Protein AF-A0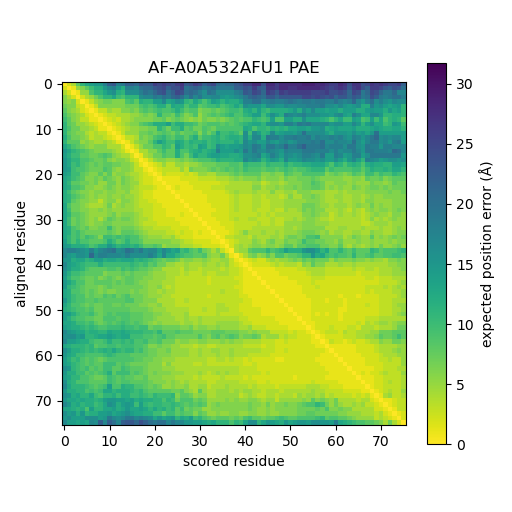A532AFU1-F1 (afdb_monomer)

Sequence (76 aa):
PVNKREYGPGQHGQRRKGKLSDFGLQLRAKQKLKGHYGDVSEKQFRKVYEEADRRKGDTSENLIGLLESRLDAVVY

Mean predicted aligned error: 7.51 Å

Structure (mmCIF, N/CA/C/O backbone):
data_AF-A0A532AFU1-F1
#
_entry.id   AF-A0A532AFU1-F1
#
loop_
_atom_site.group_PDB
_atom_site.id
_atom_site.type_symbol
_atom_site.label_atom_id
_atom_site.label_alt_id
_atom_site.label_comp_id
_atom_site.label_asym_id
_atom_site.label_entity_id
_atom_site.label_seq_id
_atom_site.pdbx_PDB_ins_code
_atom_site.Cartn_x
_atom_site.Cartn_y
_atom_site.Cartn_z
_atom_site.occupancy
_atom_site.B_iso_or_equiv
_atom_site.auth_seq_id
_atom_site.auth_comp_id
_atom_site.auth_asym_id
_atom_site.auth_atom_id
_atom_site.pdbx_PDB_model_num
ATOM 1 N N . PRO A 1 1 ? 13.196 -6.520 -24.212 1.00 49.66 1 PRO A N 1
ATOM 2 C CA . PRO A 1 1 ? 14.415 -6.821 -23.421 1.00 49.66 1 PRO A CA 1
ATOM 3 C C . PRO A 1 1 ? 14.141 -6.697 -21.912 1.00 49.66 1 PRO A C 1
ATOM 5 O O . PRO A 1 1 ? 13.961 -5.593 -21.407 1.00 49.66 1 PRO A O 1
ATOM 8 N N . VAL A 1 2 ? 14.049 -7.832 -21.211 1.00 58.34 2 VAL A N 1
ATOM 9 C CA . VAL A 1 2 ? 13.831 -7.865 -19.755 1.00 58.34 2 VAL A CA 1
ATOM 10 C C . VAL A 1 2 ? 15.052 -7.262 -19.061 1.00 58.34 2 VAL A C 1
ATOM 12 O O . VAL A 1 2 ? 16.191 -7.654 -19.314 1.00 58.34 2 VAL A O 1
ATOM 15 N N . ASN A 1 3 ? 14.819 -6.249 -18.235 1.00 67.19 3 ASN A N 1
ATOM 16 C CA . ASN A 1 3 ? 15.870 -5.494 -17.572 1.00 67.19 3 ASN A CA 1
ATOM 17 C C . ASN A 1 3 ? 16.517 -6.364 -16.475 1.00 67.19 3 ASN A C 1
ATOM 19 O O . ASN A 1 3 ? 15.899 -6.622 -15.451 1.00 67.19 3 ASN A O 1
ATOM 23 N N . LYS A 1 4 ? 17.756 -6.826 -16.695 1.00 75.69 4 LYS A N 1
ATOM 24 C CA . LYS A 1 4 ? 18.527 -7.715 -15.791 1.00 75.69 4 LYS A CA 1
ATOM 25 C C . LYS A 1 4 ? 19.155 -7.000 -14.577 1.00 75.69 4 LYS A C 1
ATO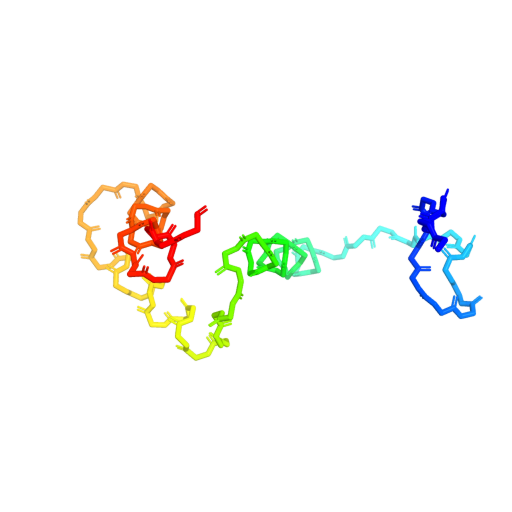M 27 O O . LYS A 1 4 ? 20.031 -7.551 -13.920 1.00 75.69 4 LYS A O 1
ATOM 32 N N . ARG A 1 5 ? 18.796 -5.738 -14.326 1.00 75.62 5 ARG A N 1
ATOM 33 C CA . ARG A 1 5 ? 19.451 -4.881 -13.325 1.00 75.62 5 ARG A CA 1
ATOM 34 C C . ARG A 1 5 ? 18.808 -5.069 -11.950 1.00 75.62 5 ARG A C 1
ATOM 36 O O . ARG A 1 5 ? 17.626 -4.798 -11.788 1.00 75.62 5 ARG A O 1
ATOM 43 N N . GLU A 1 6 ? 19.610 -5.437 -10.95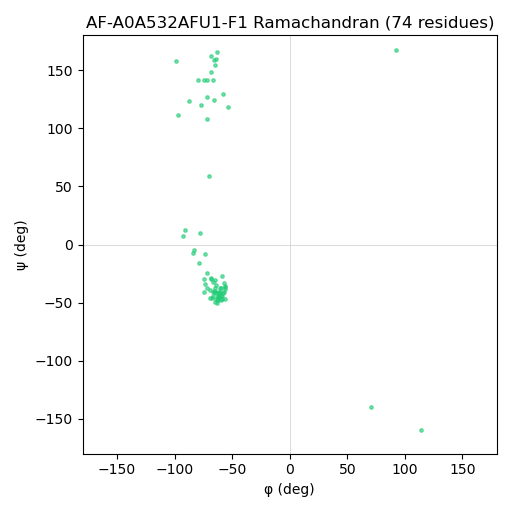3 1.00 77.75 6 GLU A N 1
ATOM 44 C CA . GLU A 1 6 ? 19.175 -5.587 -9.549 1.00 77.75 6 GLU A CA 1
ATOM 45 C C . GLU A 1 6 ? 19.148 -4.258 -8.765 1.00 77.75 6 GLU A C 1
ATOM 47 O O . GLU A 1 6 ? 18.733 -4.199 -7.606 1.00 77.75 6 GLU A O 1
ATOM 52 N N . TYR A 1 7 ? 19.598 -3.163 -9.383 1.00 77.38 7 TYR A N 1
ATOM 53 C CA . TYR A 1 7 ? 19.673 -1.843 -8.764 1.00 77.38 7 TYR A CA 1
ATOM 54 C C . TYR A 1 7 ? 18.492 -0.940 -9.143 1.00 77.38 7 TYR A C 1
ATOM 56 O O . TYR A 1 7 ? 17.816 -1.138 -10.149 1.00 77.38 7 TYR A O 1
ATOM 64 N N . GLY A 1 8 ? 18.231 0.074 -8.309 1.00 76.31 8 GLY A N 1
ATOM 65 C CA . GLY A 1 8 ? 17.093 0.979 -8.508 1.00 76.31 8 GLY A CA 1
ATOM 66 C C . GLY A 1 8 ? 17.201 1.812 -9.796 1.00 76.31 8 GLY A C 1
ATOM 67 O O . GLY A 1 8 ? 18.302 1.998 -10.312 1.00 76.31 8 GLY A O 1
ATOM 68 N N . PRO A 1 9 ? 16.083 2.350 -10.309 1.00 79.31 9 PRO A N 1
ATOM 69 C CA . PRO A 1 9 ? 16.097 3.215 -11.486 1.00 79.31 9 PRO A CA 1
ATOM 70 C C . PRO A 1 9 ? 16.823 4.548 -11.222 1.00 79.31 9 PRO A C 1
ATOM 72 O O . PRO A 1 9 ? 16.944 4.993 -10.079 1.00 79.31 9 PRO A O 1
ATOM 75 N N . GLY A 1 10 ? 17.271 5.203 -12.297 1.00 83.31 10 GLY A N 1
ATOM 76 C CA . GLY A 1 10 ? 17.925 6.517 -12.264 1.00 83.31 10 GLY A CA 1
ATOM 77 C C . GLY A 1 10 ? 19.455 6.475 -12.163 1.00 83.31 10 GLY A C 1
ATOM 78 O O . GLY A 1 10 ? 20.062 5.442 -11.880 1.00 83.31 10 GLY A O 1
ATOM 79 N N . GLN A 1 11 ? 20.089 7.631 -12.388 1.00 84.50 11 GLN A N 1
ATOM 80 C CA . GLN A 1 11 ? 21.553 7.796 -12.414 1.00 84.50 11 GLN A CA 1
ATOM 81 C C . GLN A 1 11 ? 22.235 7.384 -11.097 1.00 84.50 11 GLN A C 1
ATOM 83 O O . GLN A 1 11 ? 23.381 6.946 -11.091 1.00 84.50 11 GLN A O 1
ATOM 88 N N . HIS A 1 12 ? 21.525 7.477 -9.971 1.00 84.38 12 HIS A N 1
ATOM 89 C CA . HIS A 1 12 ? 22.032 7.094 -8.650 1.00 84.38 12 HIS A CA 1
ATOM 90 C C . HIS A 1 12 ? 21.707 5.647 -8.253 1.00 84.38 12 HIS A C 1
ATOM 92 O O . HIS A 1 12 ? 21.984 5.256 -7.121 1.00 84.38 12 HIS A O 1
ATOM 98 N N . GLY A 1 13 ? 21.148 4.839 -9.159 1.00 76.88 13 GLY A N 1
ATOM 99 C CA . GLY A 1 13 ? 20.718 3.468 -8.878 1.00 76.88 13 GLY A CA 1
ATOM 100 C C . GLY A 1 13 ? 21.819 2.559 -8.331 1.00 76.88 13 GLY A C 1
ATOM 101 O O . GLY A 1 13 ? 21.560 1.777 -7.420 1.00 76.88 13 GLY A O 1
ATOM 102 N N . GLN A 1 14 ? 23.045 2.713 -8.846 1.00 78.88 14 GLN A N 1
ATOM 103 C CA . GLN A 1 14 ? 24.233 1.943 -8.447 1.00 78.88 14 GLN A CA 1
ATOM 104 C C . GLN A 1 14 ? 24.949 2.501 -7.206 1.00 78.88 14 GLN A C 1
ATOM 106 O O . GLN A 1 14 ? 25.879 1.880 -6.692 1.00 78.88 14 GLN A O 1
ATOM 111 N N . ARG A 1 15 ? 24.551 3.678 -6.707 1.00 80.94 15 ARG A N 1
ATOM 112 C CA . ARG A 1 15 ? 25.172 4.271 -5.518 1.00 80.94 15 ARG A CA 1
ATOM 113 C C . ARG A 1 15 ? 24.746 3.465 -4.287 1.00 80.94 15 ARG A C 1
ATOM 115 O O . ARG A 1 15 ? 23.589 3.052 -4.190 1.00 80.94 15 ARG A O 1
ATOM 122 N N . ARG A 1 16 ? 25.658 3.247 -3.327 1.00 72.94 16 ARG A N 1
ATOM 123 C CA . ARG A 1 16 ? 25.316 2.578 -2.058 1.00 72.94 16 ARG A CA 1
ATOM 124 C C . ARG A 1 16 ? 24.141 3.308 -1.406 1.00 72.94 16 ARG A C 1
ATOM 126 O O . ARG A 1 16 ? 24.248 4.489 -1.081 1.00 72.94 16 ARG A O 1
ATOM 133 N N . LYS A 1 17 ? 23.021 2.605 -1.227 1.00 74.75 17 LYS A N 1
ATOM 134 C CA . LYS A 1 17 ? 21.871 3.134 -0.491 1.00 74.75 17 LYS A CA 1
ATOM 135 C C . LYS A 1 17 ? 22.235 3.180 0.990 1.00 74.75 17 LYS A C 1
ATOM 137 O O . LYS A 1 17 ? 22.679 2.176 1.540 1.00 74.75 17 LYS A O 1
ATOM 142 N N . GLY A 1 18 ? 22.062 4.340 1.618 1.00 79.44 18 GLY A N 1
ATOM 143 C CA . GLY A 1 18 ? 22.131 4.453 3.073 1.00 79.44 18 GLY A CA 1
ATOM 144 C C . GLY A 1 18 ? 21.024 3.636 3.746 1.00 79.44 18 GLY A C 1
ATOM 145 O O . GLY A 1 18 ? 20.065 3.211 3.091 1.00 79.44 18 GLY A O 1
ATOM 146 N N . LYS A 1 19 ? 21.147 3.423 5.060 1.00 85.06 19 LYS A N 1
ATOM 147 C CA . LYS A 1 19 ? 20.087 2.798 5.859 1.00 85.06 19 LYS A CA 1
ATOM 148 C C . LYS A 1 19 ? 18.810 3.639 5.723 1.00 85.06 19 LYS A C 1
ATOM 150 O O . LYS A 1 19 ? 18.863 4.859 5.862 1.00 85.06 19 LYS A O 1
ATOM 155 N N . LEU A 1 20 ? 17.685 3.000 5.398 1.00 83.69 20 LEU A N 1
ATOM 156 C CA . LEU A 1 20 ? 16.393 3.689 5.370 1.00 83.69 20 LEU A CA 1
ATOM 157 C C . LEU A 1 20 ? 15.980 4.075 6.793 1.00 83.69 20 LEU A C 1
ATOM 159 O O . LEU A 1 20 ? 16.286 3.355 7.742 1.00 83.69 20 LEU A O 1
ATOM 163 N N . SER A 1 21 ? 15.264 5.191 6.918 1.00 91.81 21 SER A N 1
ATOM 164 C CA . SER A 1 21 ? 14.551 5.535 8.148 1.00 91.81 21 SER A CA 1
ATOM 165 C C . SER A 1 21 ? 13.382 4.575 8.385 1.00 91.81 21 SER A C 1
ATOM 167 O O . SER A 1 21 ? 12.903 3.938 7.443 1.00 91.81 21 SER A O 1
ATOM 169 N N . ASP A 1 22 ? 12.867 4.527 9.612 1.00 89.00 22 ASP A N 1
ATOM 170 C CA . ASP A 1 22 ? 11.704 3.698 9.959 1.00 89.00 22 ASP A CA 1
ATOM 171 C C . ASP A 1 22 ? 10.473 4.055 9.114 1.00 89.00 22 ASP A C 1
ATOM 173 O O . ASP A 1 22 ? 9.812 3.179 8.555 1.00 89.00 22 ASP A O 1
ATOM 177 N N . PHE A 1 23 ? 10.236 5.351 8.892 1.00 87.69 23 PHE A N 1
ATOM 178 C CA . PHE A 1 23 ? 9.215 5.813 7.950 1.00 87.69 23 PHE A CA 1
ATOM 179 C C . PHE A 1 23 ? 9.486 5.326 6.519 1.00 87.69 23 PHE A C 1
ATOM 181 O O . PHE A 1 23 ? 8.575 4.894 5.817 1.00 87.69 23 PHE A O 1
ATOM 188 N N . GLY A 1 24 ? 10.744 5.363 6.071 1.00 88.31 24 GLY A N 1
ATOM 189 C CA . GLY A 1 24 ? 11.136 4.878 4.748 1.00 88.31 24 GLY A CA 1
ATOM 190 C C . GLY A 1 24 ? 10.919 3.372 4.574 1.00 88.31 24 GLY A C 1
ATOM 191 O O . GLY A 1 24 ? 10.544 2.931 3.485 1.00 88.31 24 GLY A O 1
ATOM 192 N N . LEU A 1 25 ? 11.113 2.588 5.638 1.00 88.94 25 LEU A N 1
ATOM 193 C CA . LEU A 1 25 ? 10.812 1.155 5.667 1.00 88.94 25 LEU A CA 1
ATOM 194 C C . LEU A 1 25 ? 9.308 0.909 5.508 1.00 88.94 25 LEU A C 1
ATOM 196 O O . LEU A 1 25 ? 8.909 0.154 4.618 1.00 88.94 25 LEU A O 1
ATOM 200 N N . GLN A 1 26 ? 8.480 1.605 6.289 1.00 88.31 26 GLN A N 1
ATOM 201 C CA . GLN A 1 26 ? 7.019 1.518 6.196 1.00 88.31 26 GLN A CA 1
ATOM 202 C C . GLN A 1 26 ? 6.505 1.969 4.824 1.00 88.31 26 GLN A C 1
ATOM 204 O O . GLN A 1 26 ? 5.689 1.290 4.199 1.00 88.31 26 GLN A O 1
ATOM 209 N N . LEU A 1 27 ? 7.031 3.080 4.298 1.00 88.69 27 LEU A N 1
ATOM 210 C CA . LEU A 1 27 ? 6.685 3.577 2.972 1.00 88.69 27 LEU A CA 1
ATOM 211 C C . LEU A 1 27 ? 7.024 2.544 1.897 1.00 88.69 27 LEU A C 1
ATOM 213 O O . LEU A 1 27 ? 6.200 2.292 1.024 1.00 88.69 27 LEU A O 1
ATOM 217 N N . ARG A 1 28 ? 8.200 1.910 1.964 1.00 87.94 28 ARG A N 1
ATOM 218 C CA . ARG A 1 28 ? 8.572 0.840 1.029 1.00 87.94 28 ARG A CA 1
ATOM 219 C C . ARG A 1 28 ? 7.642 -0.360 1.114 1.00 87.94 28 ARG A C 1
ATOM 221 O O . ARG A 1 28 ? 7.261 -0.868 0.065 1.00 87.94 28 ARG A O 1
ATOM 228 N N . ALA A 1 29 ? 7.288 -0.801 2.319 1.00 87.44 29 ALA A N 1
ATOM 229 C CA . ALA A 1 29 ? 6.347 -1.900 2.508 1.00 87.44 29 ALA A CA 1
ATOM 230 C C . ALA A 1 29 ? 4.991 -1.568 1.864 1.00 87.44 29 ALA A C 1
ATOM 232 O O . ALA A 1 29 ? 4.494 -2.344 1.050 1.00 87.44 29 ALA A O 1
ATOM 233 N N . LYS A 1 30 ? 4.469 -0.360 2.113 1.00 86.81 30 LYS A N 1
ATOM 234 C CA . LYS A 1 30 ? 3.237 0.139 1.491 1.00 86.81 30 LYS A CA 1
ATOM 235 C C . LYS A 1 30 ? 3.328 0.195 -0.037 1.00 86.81 30 LYS A C 1
ATOM 237 O O . LYS A 1 30 ? 2.430 -0.288 -0.715 1.00 86.81 30 LYS A O 1
ATOM 242 N N . GLN A 1 31 ? 4.408 0.754 -0.593 1.00 86.38 31 GLN A N 1
ATOM 243 C CA . GLN A 1 31 ? 4.590 0.834 -2.050 1.00 86.38 31 GLN A CA 1
ATOM 244 C C . GLN A 1 31 ? 4.729 -0.551 -2.689 1.00 86.38 31 GLN A C 1
ATOM 246 O O . GLN A 1 31 ? 4.208 -0.773 -3.777 1.00 86.38 31 GLN A O 1
ATOM 251 N N . LYS A 1 32 ? 5.402 -1.493 -2.015 1.00 86.81 32 LYS A N 1
ATOM 252 C CA . LYS A 1 32 ? 5.518 -2.879 -2.476 1.00 86.81 32 LYS A CA 1
ATOM 253 C C . LYS A 1 32 ? 4.142 -3.537 -2.536 1.00 86.81 32 LYS A C 1
ATOM 255 O O . LYS A 1 32 ? 3.793 -4.114 -3.556 1.00 86.81 32 LYS A O 1
ATOM 260 N N . LEU A 1 33 ? 3.354 -3.392 -1.475 1.00 84.50 33 LEU A N 1
ATOM 261 C CA . LEU A 1 33 ? 2.008 -3.944 -1.396 1.00 84.50 33 LEU A CA 1
ATOM 262 C C . LEU A 1 33 ? 1.083 -3.337 -2.462 1.00 84.50 33 LEU A C 1
ATOM 264 O O . LEU A 1 33 ? 0.430 -4.066 -3.196 1.00 84.50 33 LEU A O 1
ATOM 268 N N . LYS A 1 34 ? 1.119 -2.014 -2.640 1.00 82.88 34 LYS A N 1
ATOM 269 C CA . LYS A 1 34 ? 0.409 -1.321 -3.723 1.00 82.88 34 LYS A CA 1
ATOM 270 C C . LYS A 1 34 ? 0.808 -1.841 -5.110 1.00 82.88 34 LYS A C 1
ATOM 272 O O . LYS A 1 34 ? -0.055 -2.041 -5.947 1.00 82.88 34 LYS A O 1
ATOM 277 N N . GLY A 1 35 ? 2.097 -2.103 -5.333 1.00 80.81 35 GLY A N 1
ATOM 278 C CA . GLY A 1 35 ? 2.581 -2.703 -6.577 1.00 80.81 35 GLY A CA 1
ATOM 279 C C . GLY A 1 35 ? 2.088 -4.136 -6.809 1.00 80.81 35 GLY A C 1
ATOM 280 O O . GLY A 1 35 ? 1.907 -4.518 -7.959 1.00 80.81 35 GLY A O 1
ATOM 281 N N . HIS A 1 36 ? 1.854 -4.915 -5.747 1.00 80.44 36 HIS A N 1
ATOM 282 C CA . HIS A 1 36 ? 1.300 -6.271 -5.849 1.00 80.44 36 HIS A CA 1
ATOM 283 C C . HIS A 1 36 ? -0.198 -6.277 -6.177 1.00 80.44 36 HIS A 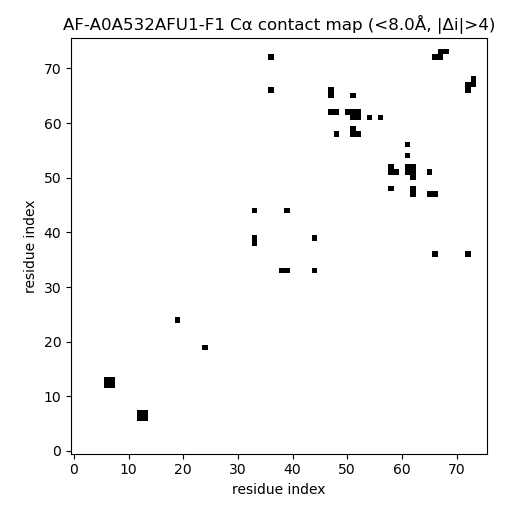C 1
ATOM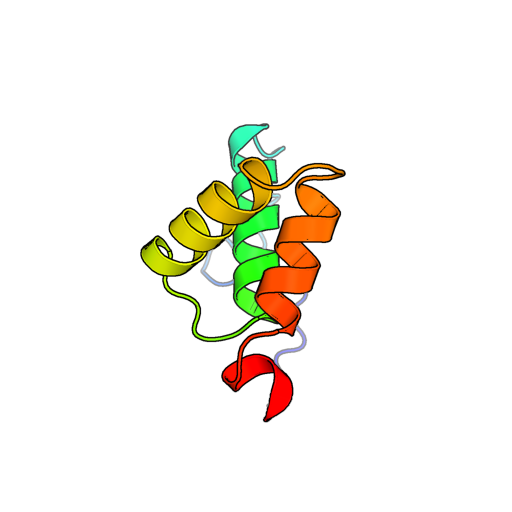 285 O O . HIS A 1 36 ? -0.620 -7.078 -6.999 1.00 80.44 36 HIS A O 1
ATOM 291 N N . TYR A 1 37 ? -0.980 -5.375 -5.577 1.00 77.50 37 TYR A N 1
ATOM 292 C CA . TYR A 1 37 ? -2.438 -5.304 -5.764 1.00 77.50 37 TYR A CA 1
ATOM 293 C C . TYR A 1 37 ? -2.883 -4.367 -6.909 1.00 77.50 37 TYR A C 1
ATOM 295 O O . TYR A 1 37 ? -4.061 -4.040 -7.012 1.00 77.50 37 TYR A O 1
ATOM 303 N N . GLY A 1 38 ? -1.965 -3.923 -7.775 1.00 73.75 38 GLY A N 1
ATOM 304 C CA . GLY A 1 38 ? -2.296 -3.178 -8.996 1.00 73.75 38 GLY A CA 1
ATOM 305 C C . GLY A 1 38 ? -2.808 -1.745 -8.771 1.00 73.75 38 GLY A C 1
ATOM 306 O O . GLY A 1 38 ? -2.270 -1.003 -7.945 1.00 73.75 38 GLY A O 1
ATOM 307 N N . ASP A 1 39 ? -3.825 -1.338 -9.546 1.00 70.44 39 ASP A N 1
ATOM 308 C CA . ASP A 1 39 ? -4.413 0.018 -9.611 1.00 70.44 39 ASP A CA 1
ATOM 309 C C . ASP A 1 39 ? -5.207 0.402 -8.341 1.00 70.44 39 ASP A C 1
ATOM 311 O O . ASP A 1 39 ? -6.394 0.740 -8.345 1.00 70.44 39 ASP A O 1
ATOM 315 N N . VAL A 1 40 ? -4.536 0.391 -7.192 1.00 81.06 40 VAL A N 1
ATOM 316 C CA . VAL A 1 40 ? -5.062 0.940 -5.944 1.00 81.06 40 VAL A CA 1
ATOM 317 C C . VAL A 1 40 ? -4.524 2.349 -5.765 1.00 81.06 40 VAL A C 1
ATOM 319 O O . VAL A 1 40 ? -3.340 2.546 -5.502 1.00 81.06 40 VAL A O 1
ATOM 322 N N . SER A 1 41 ? -5.383 3.365 -5.853 1.00 86.81 41 SER A N 1
ATOM 323 C CA . SER A 1 41 ? -4.976 4.729 -5.497 1.00 86.81 41 SER A CA 1
ATOM 324 C C . SER A 1 41 ? -4.643 4.835 -4.004 1.00 86.81 41 SER A C 1
ATOM 326 O O . SER A 1 41 ? -5.190 4.116 -3.168 1.00 86.81 41 SER A O 1
ATOM 328 N N . GLU A 1 42 ? -3.794 5.796 -3.637 1.00 86.69 42 GLU A N 1
ATOM 329 C CA . GLU A 1 42 ? -3.422 6.035 -2.233 1.00 86.69 42 GLU A CA 1
ATOM 330 C C . GLU A 1 42 ? -4.652 6.292 -1.343 1.00 86.69 42 GLU A C 1
ATOM 332 O O . GLU A 1 42 ? -4.734 5.832 -0.205 1.00 86.69 42 GLU A O 1
ATOM 337 N N . LYS A 1 43 ? -5.649 6.990 -1.900 1.00 90.06 43 LYS A N 1
ATOM 338 C CA . LYS A 1 43 ? -6.917 7.290 -1.233 1.00 90.06 43 LYS A CA 1
ATOM 339 C C . LYS A 1 43 ? -7.750 6.030 -0.996 1.00 90.06 43 LYS A C 1
ATOM 341 O O . LYS A 1 43 ? -8.352 5.908 0.065 1.00 90.06 43 LYS A O 1
ATOM 346 N N . GLN A 1 44 ? -7.798 5.108 -1.959 1.00 88.31 44 GLN A N 1
ATOM 347 C CA . GLN A 1 44 ? -8.479 3.822 -1.782 1.00 88.31 44 GLN A CA 1
ATOM 348 C C . GLN A 1 44 ? -7.746 2.958 -0.759 1.00 88.31 44 GLN A C 1
ATOM 350 O O . GLN A 1 44 ? -8.389 2.444 0.147 1.00 88.31 44 GLN A O 1
ATOM 355 N N . PHE A 1 45 ? -6.417 2.865 -0.849 1.00 88.75 45 PHE A N 1
ATOM 356 C CA . PHE A 1 45 ? -5.616 2.095 0.101 1.00 88.75 45 PHE A CA 1
ATOM 357 C C . PHE A 1 45 ? -5.849 2.555 1.543 1.00 88.75 45 PHE A C 1
ATOM 359 O O . PHE A 1 45 ? -6.126 1.741 2.420 1.00 88.75 45 PHE A O 1
ATOM 366 N N . ARG A 1 46 ? -5.822 3.873 1.776 1.00 90.56 46 ARG A N 1
ATOM 367 C CA . ARG A 1 46 ? -6.096 4.452 3.094 1.00 90.56 46 ARG A CA 1
ATOM 368 C C . ARG A 1 46 ? -7.488 4.090 3.617 1.00 90.56 46 ARG A C 1
ATOM 370 O O . ARG A 1 46 ? -7.603 3.708 4.772 1.00 90.56 46 ARG A O 1
ATOM 377 N N . LYS A 1 47 ? -8.523 4.164 2.775 1.00 92.00 47 LYS A N 1
ATOM 378 C CA . LYS A 1 47 ? -9.888 3.774 3.167 1.00 92.00 47 LYS A CA 1
ATOM 379 C C . LYS A 1 47 ? -9.987 2.296 3.542 1.00 92.00 47 LYS A C 1
ATOM 381 O O . LYS A 1 47 ? -10.671 1.960 4.498 1.00 92.00 47 LYS A O 1
ATOM 386 N N . VAL A 1 48 ? -9.316 1.422 2.790 1.00 91.19 48 VAL A N 1
ATOM 387 C CA . VAL A 1 48 ? -9.296 -0.017 3.087 1.00 91.19 48 VAL A CA 1
ATOM 388 C C . VAL A 1 48 ? -8.581 -0.279 4.411 1.00 91.19 48 VAL A C 1
ATOM 390 O O . VAL A 1 48 ? -9.064 -1.076 5.203 1.00 91.19 48 VAL A O 1
ATOM 393 N N . TYR A 1 49 ? -7.482 0.426 4.683 1.00 91.19 49 TYR A N 1
ATOM 394 C CA . TYR A 1 49 ? -6.793 0.343 5.969 1.00 91.19 49 TYR A CA 1
ATOM 395 C C . TYR A 1 49 ? -7.675 0.808 7.135 1.00 91.19 49 TYR A C 1
ATOM 397 O O . TYR A 1 49 ? -7.776 0.109 8.135 1.00 91.19 49 TYR A O 1
ATOM 405 N N . GLU A 1 50 ? -8.352 1.951 6.996 1.00 94.81 50 GLU A N 1
ATOM 406 C CA . GLU A 1 50 ? -9.292 2.458 8.010 1.00 94.81 50 GLU A CA 1
ATOM 407 C C . GLU A 1 50 ? -10.437 1.457 8.270 1.00 94.81 50 GLU A C 1
ATOM 409 O O . GLU A 1 50 ? -10.850 1.260 9.410 1.00 94.81 50 GLU A O 1
ATOM 414 N N . GLU A 1 51 ? -10.920 0.770 7.231 1.00 93.44 51 GLU A N 1
ATOM 415 C CA . GLU A 1 51 ? -11.924 -0.289 7.370 1.00 93.44 51 GLU A CA 1
ATOM 416 C C . GLU A 1 51 ? -11.358 -1.571 8.002 1.00 93.44 51 GLU A C 1
ATOM 418 O O . GLU A 1 51 ? -12.046 -2.211 8.795 1.00 93.44 51 GLU A O 1
ATOM 423 N N . ALA A 1 52 ? -10.116 -1.943 7.684 1.00 93.94 52 ALA A N 1
ATOM 424 C CA . ALA A 1 52 ? -9.435 -3.090 8.279 1.00 93.94 52 ALA A CA 1
ATOM 425 C C . ALA A 1 52 ? -9.215 -2.900 9.785 1.00 93.94 52 ALA A C 1
ATOM 427 O O . ALA A 1 52 ? -9.447 -3.828 10.553 1.00 93.94 52 ALA A O 1
ATOM 428 N N . ASP A 1 53 ? -8.823 -1.691 10.194 1.00 95.31 53 ASP A N 1
ATOM 429 C CA . ASP A 1 53 ? -8.589 -1.312 11.592 1.00 95.31 53 ASP A CA 1
ATOM 430 C C . ASP A 1 53 ? -9.890 -1.268 12.410 1.00 95.31 53 ASP A C 1
ATOM 432 O O . ASP A 1 53 ? -9.920 -1.574 13.599 1.00 95.31 53 ASP A O 1
ATOM 436 N N . ARG A 1 54 ? -11.012 -0.951 11.752 1.00 94.81 54 ARG A N 1
ATOM 437 C CA . ARG A 1 54 ? -12.345 -0.966 12.369 1.00 94.81 54 ARG A CA 1
ATOM 438 C C . ARG A 1 54 ? -12.859 -2.383 12.650 1.00 94.81 54 ARG A C 1
ATOM 440 O O . ARG A 1 54 ? -13.747 -2.560 13.489 1.00 94.81 54 ARG A O 1
ATOM 447 N N . ARG A 1 55 ? -12.369 -3.393 11.925 1.00 93.31 55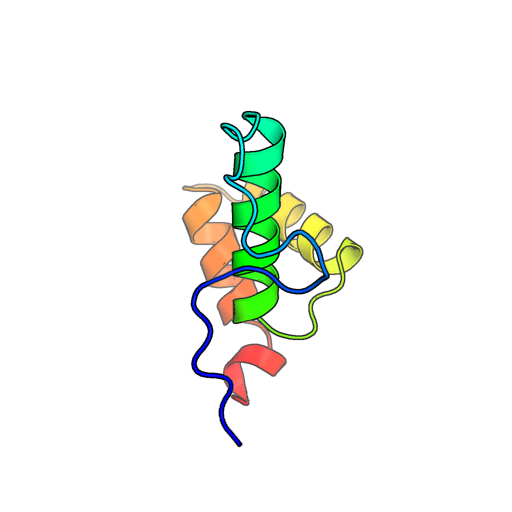 ARG A N 1
ATOM 448 C CA . ARG A 1 55 ? -12.799 -4.789 12.081 1.00 93.31 55 ARG A CA 1
ATOM 449 C C . ARG A 1 55 ? -12.108 -5.423 13.283 1.00 93.31 55 ARG A C 1
ATOM 451 O O . ARG A 1 55 ? -10.936 -5.194 13.544 1.00 93.31 55 ARG A O 1
ATOM 458 N N . LYS A 1 56 ? -12.842 -6.261 14.019 1.00 92.25 56 LYS A N 1
ATOM 459 C CA . LYS A 1 56 ? -12.254 -7.058 15.104 1.00 92.25 56 LYS A CA 1
ATOM 460 C C . LYS A 1 56 ? -11.279 -8.087 14.521 1.00 92.25 56 LYS A C 1
ATOM 462 O O . LYS A 1 56 ? -11.584 -8.690 13.497 1.00 92.25 56 LYS A O 1
ATOM 467 N N . GLY A 1 57 ? -10.163 -8.319 15.207 1.00 93.50 57 GLY A N 1
ATOM 468 C CA . GLY A 1 57 ? -9.129 -9.276 14.797 1.00 93.50 57 GLY A CA 1
ATOM 469 C C . GLY A 1 57 ? -7.811 -8.587 14.449 1.00 93.50 57 GLY A C 1
ATOM 470 O O . GLY A 1 57 ? -7.574 -7.461 14.881 1.00 93.50 57 GLY A O 1
ATOM 471 N N . ASP A 1 58 ? -6.957 -9.274 13.691 1.00 93.81 58 ASP A N 1
ATOM 472 C CA . ASP A 1 58 ? -5.686 -8.722 13.218 1.00 93.81 58 ASP A CA 1
ATOM 473 C C . ASP A 1 58 ? -5.927 -7.770 12.033 1.00 93.81 58 ASP A C 1
ATOM 475 O O . ASP A 1 58 ? -6.446 -8.165 10.985 1.00 93.81 58 ASP A O 1
ATOM 479 N N . THR A 1 59 ? -5.542 -6.499 12.188 1.00 92.19 59 THR A N 1
ATOM 480 C CA . THR A 1 59 ? -5.666 -5.465 11.147 1.00 92.19 59 THR A CA 1
ATOM 481 C C . THR A 1 59 ? 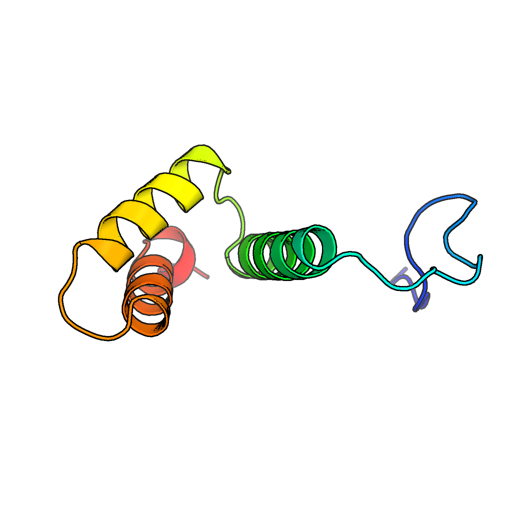-4.942 -5.855 9.855 1.00 92.19 59 THR A C 1
ATOM 483 O O . THR A 1 59 ? -5.403 -5.519 8.766 1.00 92.19 59 THR A O 1
ATOM 486 N N . SER A 1 60 ? -3.827 -6.579 9.949 1.00 88.31 60 SER A N 1
ATOM 487 C CA . SER A 1 60 ? -3.020 -7.029 8.810 1.00 88.31 60 SER A CA 1
ATOM 488 C C . SER A 1 60 ? -3.763 -8.082 7.993 1.00 88.31 60 SER A C 1
ATOM 490 O O . SER A 1 60 ? -3.831 -7.976 6.769 1.00 88.31 60 SER A O 1
ATOM 492 N N . GLU A 1 61 ? -4.363 -9.066 8.668 1.00 91.62 61 GLU A N 1
ATOM 493 C CA . GLU A 1 61 ? -5.181 -10.101 8.026 1.00 91.62 61 GLU A CA 1
ATOM 494 C C . GLU A 1 61 ? -6.450 -9.496 7.424 1.00 91.62 61 GLU A C 1
ATOM 496 O O . GLU A 1 61 ? -6.778 -9.755 6.267 1.00 91.62 61 GLU A O 1
ATOM 501 N N . ASN A 1 62 ? -7.119 -8.608 8.166 1.00 93.31 62 ASN A N 1
ATOM 502 C CA . ASN A 1 62 ? -8.297 -7.889 7.687 1.00 93.31 62 ASN A CA 1
ATOM 503 C C . ASN A 1 62 ? -7.985 -7.032 6.451 1.00 93.31 62 ASN A C 1
ATOM 505 O O . ASN A 1 62 ? -8.781 -6.990 5.512 1.00 93.31 62 ASN A O 1
ATOM 509 N N . LEU A 1 63 ? -6.828 -6.365 6.428 1.00 90.50 63 LEU A N 1
ATOM 510 C CA . LEU A 1 63 ? -6.368 -5.569 5.292 1.00 90.50 63 LEU A CA 1
ATOM 511 C C . LEU A 1 63 ? -6.130 -6.443 4.059 1.00 90.50 63 LEU A C 1
ATOM 513 O O . LEU A 1 63 ? -6.586 -6.086 2.974 1.00 90.50 63 LEU A O 1
ATOM 517 N N . ILE A 1 64 ? -5.435 -7.571 4.219 1.00 89.56 64 ILE A N 1
ATOM 518 C CA . ILE A 1 64 ? -5.164 -8.509 3.122 1.00 89.56 64 ILE A CA 1
ATOM 519 C C . ILE A 1 64 ? -6.477 -9.085 2.589 1.00 89.56 64 ILE A C 1
ATOM 521 O O . ILE A 1 64 ? -6.741 -8.959 1.398 1.00 89.56 64 ILE A O 1
ATOM 525 N N . GLY A 1 65 ? -7.351 -9.595 3.460 1.00 90.25 65 GLY A N 1
ATOM 526 C CA . GLY A 1 65 ? -8.635 -10.161 3.040 1.00 90.25 65 GLY A CA 1
ATOM 527 C C . GLY A 1 65 ? -9.529 -9.145 2.321 1.00 90.25 65 GLY A C 1
ATOM 528 O O . GLY A 1 65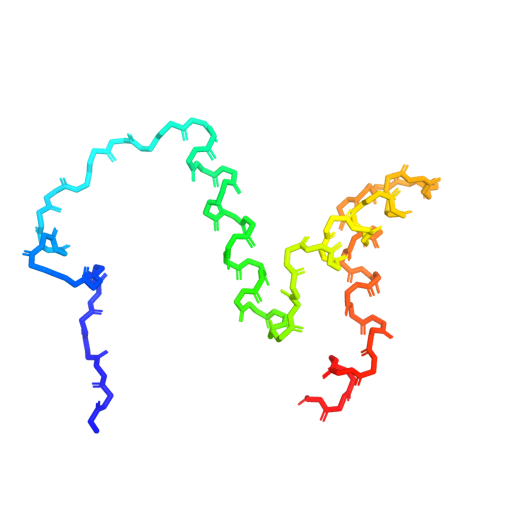 ? -10.188 -9.470 1.335 1.00 90.25 65 GLY A O 1
ATOM 529 N N . LEU A 1 66 ? -9.521 -7.880 2.756 1.00 90.00 66 LEU A N 1
ATOM 530 C CA . LEU A 1 66 ? -10.223 -6.804 2.054 1.00 90.00 66 LEU A CA 1
ATOM 531 C C . LEU A 1 66 ? -9.640 -6.520 0.667 1.00 90.00 66 LEU A C 1
ATOM 533 O O . LEU A 1 66 ? -10.406 -6.275 -0.264 1.00 90.00 66 LEU A O 1
ATOM 537 N N . LEU A 1 67 ? -8.315 -6.535 0.519 1.00 87.94 67 LEU A N 1
ATOM 538 C CA . LEU A 1 67 ? -7.660 -6.324 -0.773 1.00 87.94 67 LEU A CA 1
ATOM 539 C C . LEU A 1 67 ? -7.896 -7.493 -1.735 1.00 87.94 67 LEU A C 1
ATOM 541 O O . LEU A 1 67 ? -8.167 -7.244 -2.906 1.00 87.94 67 LEU A O 1
ATOM 545 N N . GLU A 1 68 ? -7.871 -8.731 -1.241 1.00 87.25 68 GLU A N 1
ATOM 546 C CA . GLU A 1 68 ? -8.158 -9.942 -2.023 1.00 87.25 68 GLU A CA 1
ATOM 547 C C . GLU A 1 68 ? -9.631 -10.036 -2.445 1.00 87.25 68 GLU A C 1
ATOM 549 O O . GLU A 1 68 ? -9.942 -10.571 -3.504 1.00 87.25 68 GLU A O 1
ATOM 554 N N . SER A 1 69 ? -10.554 -9.463 -1.664 1.00 85.38 69 SER A N 1
ATOM 555 C CA . SER A 1 69 ? -11.988 -9.460 -1.991 1.00 85.38 69 SER A CA 1
ATOM 556 C C . SER A 1 69 ? -12.387 -8.516 -3.133 1.00 85.38 69 SER A C 1
ATOM 558 O O . SER A 1 69 ? -13.548 -8.504 -3.553 1.00 85.38 69 SER A O 1
ATOM 560 N N . ARG A 1 70 ? -11.469 -7.670 -3.615 1.00 85.62 70 ARG A N 1
ATOM 561 C CA . ARG A 1 70 ? -11.800 -6.686 -4.644 1.00 85.62 70 ARG A CA 1
ATOM 562 C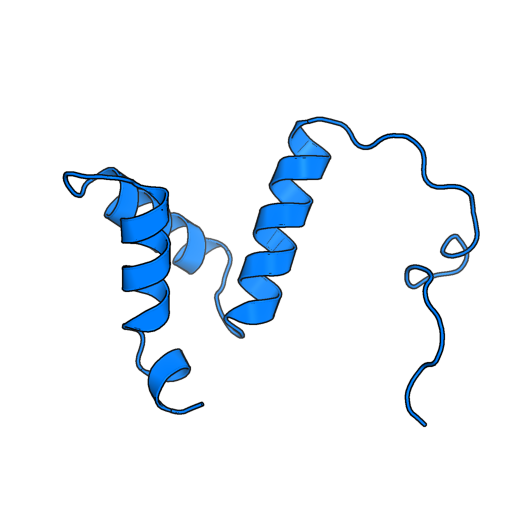 C . ARG A 1 70 ? -11.963 -7.362 -6.005 1.00 85.62 70 ARG A C 1
ATOM 564 O O . ARG A 1 70 ? -11.186 -8.234 -6.378 1.00 85.62 70 ARG A O 1
ATOM 571 N N . LEU A 1 71 ? -12.940 -6.901 -6.786 1.00 81.19 71 LEU A N 1
ATOM 572 C CA . LEU A 1 71 ? -13.235 -7.459 -8.110 1.00 81.19 71 LEU A CA 1
ATOM 573 C C . LEU A 1 71 ? -12.020 -7.435 -9.053 1.00 81.19 71 LEU A C 1
ATOM 575 O O . LEU A 1 71 ? -11.836 -8.365 -9.826 1.00 81.19 71 LEU A O 1
ATOM 579 N N . ASP A 1 72 ? -11.184 -6.399 -8.978 1.00 77.25 72 ASP A N 1
ATOM 580 C CA . ASP A 1 72 ? -9.957 -6.290 -9.773 1.00 77.25 72 ASP A CA 1
ATOM 581 C C . ASP A 1 72 ? -8.903 -7.338 -9.399 1.00 77.25 72 ASP A C 1
ATOM 583 O O . ASP A 1 72 ? -8.193 -7.804 -10.284 1.00 77.25 72 ASP A O 1
ATOM 587 N N . ALA A 1 73 ? -8.836 -7.745 -8.129 1.00 75.12 73 ALA A N 1
ATOM 588 C CA . ALA A 1 73 ? -7.978 -8.843 -7.690 1.00 75.12 73 ALA A CA 1
ATOM 589 C C . ALA A 1 73 ? -8.526 -10.217 -8.115 1.00 75.12 73 ALA A C 1
ATOM 591 O O . ALA A 1 73 ? -7.744 -11.100 -8.433 1.00 75.12 73 ALA A O 1
ATOM 592 N N . VAL A 1 74 ? -9.853 -10.395 -8.153 1.00 75.19 74 VAL A N 1
ATOM 593 C CA . VAL A 1 74 ? -10.506 -11.667 -8.536 1.00 75.19 74 VAL A CA 1
ATOM 594 C C . VAL A 1 74 ? -10.440 -11.940 -10.044 1.00 75.19 74 VAL A C 1
ATOM 596 O O . VAL A 1 74 ? -10.470 -13.091 -10.470 1.00 75.19 74 VAL A O 1
ATOM 599 N N . VAL A 1 75 ? -10.403 -10.890 -10.866 1.00 77.31 75 VAL A N 1
ATOM 600 C CA . VAL A 1 75 ? -10.352 -11.003 -12.335 1.00 77.31 75 VAL A CA 1
ATOM 601 C C . VAL A 1 75 ? -8.940 -11.343 -12.847 1.00 77.31 75 VAL A C 1
ATOM 603 O O . VAL A 1 75 ? -8.807 -11.753 -14.002 1.00 77.31 75 VAL A O 1
ATOM 606 N N . TYR A 1 76 ? -7.908 -11.178 -12.013 1.00 61.44 76 TYR A N 1
ATOM 607 C CA . TYR A 1 76 ? -6.498 -11.419 -12.343 1.00 61.44 76 TYR A CA 1
ATOM 608 C C . TYR A 1 76 ? -6.032 -12.809 -11.896 1.00 61.44 76 TYR A C 1
ATOM 610 O O . TYR A 1 76 ? -5.262 -13.436 -12.660 1.00 61.44 76 TYR A O 1
#

pLDDT: mean 83.97, std 8.66, range [49.66, 95.31]

Radius of gyration: 15.88 Å; Cα contacts (8 Å, |Δi|>4): 31; chains: 1; bounding box: 39×20×38 Å

Secondary structure (DSSP, 8-state):
------SPSSTTTTSPPPPPPHHHHHHHHHHHHHHHS-S--HHHHHHHHHHHHHSSS-HHHHHHHHHHTSHHHH--

Foldseek 3Di:
DPDPDPFDDDPCRPPDDDDDDPVRVVVVVVVVVCVVLDPQDPVNLVVLLVVLVVDPDDSVVSSVVSSCPDPSNVVD

Solvent-accessible surface area (backbone atoms only — not comparable to full-atom values): 4754 Å² total; per-residue (Å²): 132,86,81,87,68,93,54,55,83,68,97,65,24,85,52,87,77,71,88,72,50,72,68,52,49,52,51,47,53,52,53,52,51,38,64,72,68,49,97,58,50,72,70,54,51,51,51,48,45,57,53,13,63,71,43,88,74,61,40,67,60,39,34,49,53,55,56,58,69,33,69,75,55,68,76,105

Nearest PDB structures (foldseek):
  3j9w-assembly1_AD  TM=9.116E-01  e=2.487E-04  Bacillus subtilis subsp. subtilis str. 168
  6o90-assembly1_d  TM=7.207E-01  e=1.116E-03  Enterococcus faecalis